Protein AF-A0A7C5WG21-F1 (afdb_monomer)

Solvent-accessible surface area (backbone atoms only — not comparable to full-atom values): 7400 Å² total; per-residue (Å²): 134,88,59,64,90,85,39,84,86,77,66,58,55,89,82,42,84,41,71,69,55,52,50,51,53,18,51,56,43,21,51,43,42,72,73,67,46,80,75,93,64,94,70,91,61,85,48,49,60,60,43,21,44,51,36,52,56,69,64,74,59,88,80,73,61,73,70,59,37,51,51,55,53,51,50,54,52,52,51,54,52,50,52,54,51,50,53,54,50,52,54,50,54,52,53,54,53,55,51,52,52,50,55,50,53,52,52,51,50,56,50,50,52,52,51,53,54,53,55,57,59,68,71,75,114

Mean predicted aligned error: 12.38 Å

Nearest PDB structures (foldseek):
  8i24-assembly1_E  TM=8.827E-01  e=2.442E-02  Acetivibrio thermocellus DSM 1313
  7l7b-assembly1_E  TM=7.460E-01  e=1.024E-02  Clostridia bacterium
  7enc-assembly1_PF  TM=8.505E-01  e=2.072E-01  Sus scrofa
  8rbo-assembly1_K  TM=8.317E-01  e=1.813E-01  Pyrococcus furiosus DSM 3638
  2nvz-assembly1_F  TM=7.574E-01  e=9.634E-01  Saccharomyces cerevisiae

Radius of gyration: 31.09 Å; Cα contacts (8 Å, |Δi|>4): 49; chains: 1; bounding box: 68×36×84 Å

Sequence (125 aa):
MIDIISLPVEFDREQIDGRFRLVNIAAQRAKELASGAEPKITSKANKVSTLAIQEAILGRLEFLTGEEAVKAREEAKKIDFRRVLEDRRKELEVEDLSELEKDLQVYMHEKEEASSSDESIESEE

pLDDT: mean 83.26, std 11.72, range [42.94, 96.06]

Second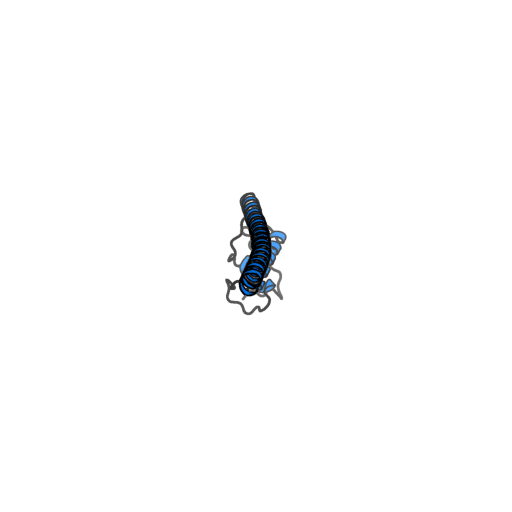ary structure (DSSP, 8-state):
---TTTS-----TTTS--HHHHHHHHHHHHHHHHTTPPPSS--S---HHHHHHHHHHTT------HHHHHHHHHHHHHHHHHHHHHHHHHHHHHHHHHHHHHHHHHHHHHHHHHHHHHHHHHT--

Structure (mmCIF, N/CA/C/O backbone):
data_AF-A0A7C5WG21-F1
#
_entry.id   AF-A0A7C5WG21-F1
#
loop_
_atom_site.group_PDB
_atom_site.id
_atom_site.type_symbol
_atom_site.label_atom_id
_atom_site.label_alt_id
_atom_site.label_comp_id
_atom_site.label_asym_id
_atom_site.label_entity_id
_atom_site.label_seq_id
_atom_site.pdbx_PDB_ins_code
_atom_site.Cartn_x
_atom_site.Cartn_y
_atom_site.Cartn_z
_atom_site.occupancy
_atom_site.B_iso_or_equiv
_atom_site.auth_seq_id
_atom_site.auth_comp_id
_atom_site.auth_asym_id
_atom_site.auth_atom_id
_atom_site.pdbx_PDB_model_num
ATOM 1 N N . MET A 1 1 ? 6.622 -16.472 -18.735 1.00 59.41 1 MET A N 1
ATOM 2 C CA . MET A 1 1 ? 6.569 -16.466 -17.255 1.00 59.41 1 MET A CA 1
ATOM 3 C C . MET A 1 1 ? 7.785 -15.692 -16.789 1.00 59.41 1 MET A C 1
ATOM 5 O O . MET A 1 1 ? 8.868 -16.021 -17.248 1.00 59.41 1 MET A O 1
ATOM 9 N N . ILE A 1 2 ? 7.607 -14.629 -16.005 1.00 66.12 2 ILE A N 1
ATOM 10 C CA . ILE A 1 2 ? 8.716 -13.758 -15.590 1.00 66.12 2 ILE A CA 1
ATOM 11 C C . ILE A 1 2 ? 9.409 -14.397 -14.381 1.00 66.12 2 ILE A C 1
ATOM 13 O O . ILE A 1 2 ? 8.793 -14.527 -13.320 1.00 66.12 2 ILE A O 1
ATOM 17 N N . ASP A 1 3 ? 10.668 -14.803 -14.548 1.00 70.88 3 ASP A N 1
ATOM 18 C CA . ASP A 1 3 ? 11.469 -15.422 -13.489 1.00 70.88 3 ASP A CA 1
ATOM 19 C C . ASP A 1 3 ? 12.288 -14.375 -12.721 1.00 70.88 3 ASP A C 1
ATOM 21 O O . ASP A 1 3 ? 13.477 -14.169 -12.946 1.00 70.88 3 ASP A O 1
ATOM 25 N N . ILE A 1 4 ? 11.609 -13.675 -11.813 1.00 76.75 4 ILE A N 1
ATOM 26 C CA . ILE A 1 4 ? 12.187 -12.602 -10.983 1.00 76.75 4 ILE A CA 1
ATOM 27 C C . ILE A 1 4 ? 13.108 -13.117 -9.875 1.00 76.75 4 ILE A C 1
ATOM 29 O O . ILE A 1 4 ? 13.839 -12.338 -9.270 1.00 76.75 4 ILE A O 1
ATOM 33 N N . ILE A 1 5 ? 13.057 -14.414 -9.566 1.00 76.56 5 ILE A N 1
ATOM 34 C CA . ILE A 1 5 ? 13.882 -14.992 -8.500 1.00 76.56 5 ILE A CA 1
ATOM 35 C C . ILE A 1 5 ? 15.293 -15.258 -9.028 1.00 76.56 5 ILE A C 1
ATOM 37 O O . ILE A 1 5 ? 16.266 -15.073 -8.299 1.00 76.56 5 ILE A O 1
ATOM 41 N N . SER A 1 6 ? 15.398 -15.670 -10.291 1.00 81.06 6 SER A N 1
ATOM 42 C CA . SER A 1 6 ? 16.667 -16.053 -10.908 1.00 81.06 6 SER A CA 1
ATOM 43 C C . SER A 1 6 ? 17.266 -14.988 -11.826 1.00 81.06 6 SER A C 1
ATOM 45 O O . SER A 1 6 ? 18.459 -15.061 -12.114 1.00 81.06 6 SER A O 1
ATOM 47 N N . LEU A 1 7 ? 16.483 -13.997 -12.269 1.00 84.38 7 LEU A N 1
ATOM 48 C CA . LEU A 1 7 ? 16.944 -12.938 -13.170 1.00 84.38 7 LEU A CA 1
ATOM 49 C C . LEU A 1 7 ? 16.804 -11.541 -12.551 1.00 84.38 7 LEU A C 1
ATOM 51 O O . LEU A 1 7 ? 15.937 -11.320 -11.700 1.00 84.38 7 LEU A O 1
ATOM 55 N N . PRO A 1 8 ? 17.638 -10.572 -12.984 1.00 85.00 8 PRO A N 1
ATOM 56 C CA . PRO A 1 8 ? 17.469 -9.179 -12.606 1.00 85.00 8 PRO A CA 1
ATOM 57 C C . PRO A 1 8 ? 16.068 -8.665 -12.933 1.00 85.00 8 PRO A C 1
ATOM 59 O O . PRO A 1 8 ? 15.478 -8.996 -13.958 1.00 85.00 8 PRO A O 1
ATOM 62 N N . VAL A 1 9 ? 15.558 -7.808 -12.054 1.00 86.50 9 VAL A N 1
ATOM 63 C CA . VAL A 1 9 ? 14.244 -7.200 -12.231 1.00 86.50 9 VAL A CA 1
ATOM 64 C C . VAL A 1 9 ? 14.312 -6.123 -13.312 1.00 86.50 9 VAL A C 1
ATOM 66 O O . VAL A 1 9 ? 14.930 -5.071 -13.116 1.00 86.50 9 VAL A O 1
ATOM 69 N N . GLU A 1 10 ? 13.650 -6.386 -14.433 1.00 86.94 10 GLU A N 1
ATOM 70 C CA . GLU A 1 10 ? 13.448 -5.438 -15.525 1.00 86.94 10 GLU A CA 1
ATOM 71 C C . GLU A 1 10 ? 12.069 -4.787 -15.400 1.00 86.94 10 GLU A C 1
ATOM 73 O O . GLU A 1 10 ? 11.083 -5.450 -15.078 1.00 86.94 10 GLU A O 1
ATOM 78 N N . PHE A 1 11 ? 12.007 -3.474 -15.609 1.00 87.88 11 PHE A N 1
ATOM 79 C CA . PHE A 1 11 ? 10.774 -2.696 -15.552 1.00 87.88 11 PHE A CA 1
ATOM 80 C C . PHE A 1 11 ? 10.842 -1.533 -16.535 1.00 87.88 11 PHE A C 1
ATOM 82 O O . PHE A 1 11 ? 11.928 -1.036 -16.852 1.00 87.88 11 PHE A O 1
ATOM 89 N N . ASP A 1 12 ? 9.671 -1.103 -16.990 1.00 88.12 12 ASP A N 1
ATOM 90 C CA . ASP A 1 12 ? 9.535 0.057 -17.855 1.00 88.12 12 ASP A CA 1
ATOM 91 C C . ASP A 1 12 ? 9.786 1.349 -17.061 1.00 88.12 12 ASP A C 1
ATOM 93 O O . ASP A 1 12 ? 9.115 1.630 -16.063 1.00 88.12 12 ASP A O 1
ATOM 97 N N . ARG A 1 13 ? 10.780 2.125 -17.507 1.00 86.50 13 ARG A N 1
ATOM 98 C CA . ARG A 1 13 ? 11.177 3.385 -16.869 1.00 86.50 13 ARG A CA 1
ATOM 99 C C . ARG A 1 13 ? 10.233 4.541 -17.175 1.00 86.50 13 ARG A C 1
ATOM 101 O O . ARG A 1 13 ? 10.262 5.528 -16.445 1.00 86.50 13 ARG A O 1
ATOM 108 N N . GLU A 1 14 ? 9.427 4.433 -18.228 1.00 85.25 14 GLU A N 1
ATOM 109 C CA . GLU A 1 14 ? 8.408 5.437 -18.538 1.00 85.25 14 GLU A CA 1
ATOM 110 C C . GLU A 1 14 ? 7.253 5.352 -17.539 1.00 85.25 14 GLU A C 1
ATOM 112 O O . GLU A 1 14 ? 6.739 6.374 -17.090 1.00 85.25 14 GLU A O 1
ATOM 117 N N . GLN A 1 15 ? 6.896 4.132 -17.126 1.00 84.50 15 GLN A N 1
ATOM 118 C CA . GLN A 1 15 ? 5.868 3.909 -16.112 1.00 84.50 15 GLN A CA 1
ATOM 119 C C . GLN A 1 15 ? 6.408 4.130 -14.699 1.00 84.50 15 GLN A C 1
ATOM 121 O O . GLN A 1 15 ? 5.797 4.837 -13.899 1.00 84.50 15 GLN A O 1
ATOM 126 N N . ILE A 1 16 ? 7.560 3.540 -14.371 1.00 88.12 16 ILE A N 1
ATOM 127 C CA . ILE A 1 16 ? 8.169 3.652 -13.045 1.00 88.12 16 ILE A CA 1
ATOM 128 C C . ILE A 1 16 ? 9.531 4.322 -13.183 1.00 88.12 16 ILE A C 1
ATOM 130 O O . ILE A 1 16 ? 10.509 3.718 -13.608 1.00 88.12 16 ILE A O 1
ATOM 134 N N . ASP A 1 17 ? 9.605 5.570 -12.740 1.00 85.19 17 ASP A N 1
ATOM 135 C CA . ASP A 1 17 ? 10.790 6.427 -12.834 1.00 85.19 17 ASP A CA 1
ATOM 136 C C . ASP A 1 17 ? 12.074 5.846 -12.207 1.00 85.19 17 ASP A C 1
ATOM 138 O O . ASP A 1 17 ? 13.184 6.214 -12.598 1.00 85.19 17 ASP A O 1
ATOM 142 N N . GLY A 1 18 ? 11.964 4.929 -11.241 1.00 90.12 18 GLY A N 1
ATOM 143 C CA . GLY A 1 18 ? 13.132 4.327 -10.615 1.00 90.12 18 GLY A CA 1
ATOM 144 C C . GLY A 1 18 ? 12.870 3.132 -9.704 1.00 90.12 18 GLY A C 1
ATOM 145 O O . GLY A 1 18 ? 11.757 2.846 -9.264 1.00 90.12 18 GLY A O 1
ATOM 146 N N . ARG A 1 19 ? 13.965 2.446 -9.348 1.00 91.19 19 ARG A N 1
ATOM 147 C CA . ARG A 1 19 ? 13.941 1.241 -8.497 1.00 91.19 19 ARG A CA 1
ATOM 148 C C . ARG A 1 19 ? 13.335 1.498 -7.119 1.00 91.19 19 ARG A C 1
ATOM 150 O O . ARG A 1 19 ? 12.617 0.650 -6.608 1.00 91.19 19 ARG A O 1
ATOM 157 N N . PHE A 1 20 ? 13.593 2.663 -6.526 1.00 92.75 20 PHE A N 1
ATOM 158 C CA . PHE A 1 20 ? 13.022 3.015 -5.224 1.00 92.75 20 PHE A CA 1
ATOM 159 C C . PHE A 1 20 ? 11.496 3.112 -5.276 1.00 92.75 20 PHE A C 1
ATOM 161 O O . PHE A 1 20 ? 10.821 2.635 -4.366 1.00 92.75 20 PHE A O 1
ATOM 168 N N . ARG A 1 21 ? 10.942 3.670 -6.360 1.00 91.31 21 ARG A N 1
ATOM 169 C CA . ARG A 1 21 ? 9.493 3.725 -6.553 1.00 91.31 21 ARG A CA 1
ATOM 170 C C . ARG A 1 21 ? 8.916 2.332 -6.769 1.00 91.31 21 ARG A C 1
ATOM 172 O O . ARG A 1 21 ? 7.938 2.004 -6.108 1.00 91.31 21 ARG A O 1
ATOM 179 N N . LEU A 1 22 ? 9.558 1.497 -7.591 1.00 92.88 22 LEU A N 1
ATOM 180 C CA . LEU A 1 22 ? 9.159 0.094 -7.759 1.00 92.88 22 LEU A CA 1
ATOM 181 C C . LEU A 1 22 ? 9.075 -0.629 -6.405 1.00 92.88 22 LEU A C 1
ATOM 183 O O . LEU A 1 22 ? 8.074 -1.280 -6.117 1.00 92.88 22 LEU A O 1
ATOM 187 N N . VAL A 1 23 ? 10.098 -0.480 -5.558 1.00 94.19 23 VAL A N 1
ATOM 188 C CA . VAL A 1 23 ? 10.125 -1.091 -4.220 1.00 94.19 23 VAL A CA 1
ATOM 189 C C . VAL A 1 23 ? 8.989 -0.562 -3.347 1.00 94.19 23 VAL A C 1
ATOM 191 O O . VAL A 1 23 ? 8.318 -1.356 -2.696 1.00 94.19 23 VAL A O 1
ATOM 194 N N . ASN A 1 24 ? 8.731 0.747 -3.350 1.00 94.06 24 ASN A N 1
ATOM 195 C C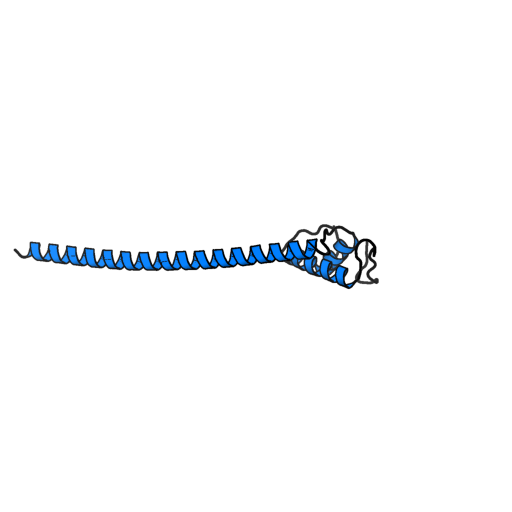A . ASN A 1 24 ? 7.652 1.336 -2.556 1.00 94.06 24 ASN A CA 1
ATOM 196 C C . ASN A 1 24 ? 6.267 0.851 -3.003 1.00 94.06 24 ASN A C 1
ATOM 198 O O . ASN A 1 24 ? 5.460 0.475 -2.154 1.00 94.06 24 ASN A O 1
ATOM 202 N N . ILE A 1 25 ? 6.011 0.811 -4.315 1.00 93.94 25 ILE A N 1
ATOM 203 C CA . ILE A 1 25 ? 4.759 0.292 -4.885 1.00 93.94 25 ILE A CA 1
ATOM 204 C C . ILE A 1 25 ? 4.588 -1.179 -4.494 1.00 93.94 25 ILE A C 1
ATOM 206 O O . ILE A 1 25 ? 3.557 -1.564 -3.944 1.00 93.94 25 ILE A O 1
ATOM 210 N N . ALA A 1 26 ? 5.621 -1.999 -4.708 1.00 94.75 26 ALA A N 1
ATOM 211 C CA . ALA A 1 26 ? 5.576 -3.418 -4.376 1.00 94.75 26 ALA A CA 1
ATOM 212 C C . ALA A 1 26 ? 5.411 -3.661 -2.866 1.00 94.75 26 ALA A C 1
ATOM 214 O O . ALA A 1 26 ? 4.704 -4.582 -2.471 1.00 94.75 26 ALA A O 1
ATOM 215 N N . ALA A 1 27 ? 6.018 -2.840 -2.006 1.00 96.00 27 ALA A N 1
ATOM 216 C CA . ALA A 1 27 ? 5.884 -2.958 -0.556 1.00 96.00 27 ALA A CA 1
ATOM 217 C C . ALA A 1 27 ? 4.467 -2.612 -0.075 1.00 96.00 27 ALA A C 1
ATOM 219 O O . ALA A 1 27 ? 3.896 -3.349 0.731 1.00 96.00 27 ALA A O 1
ATOM 220 N N . GLN A 1 28 ? 3.884 -1.523 -0.588 1.00 94.62 28 GLN A N 1
ATOM 221 C CA . GLN A 1 28 ? 2.492 -1.162 -0.301 1.00 94.62 28 GLN A CA 1
ATOM 222 C C . GLN A 1 28 ? 1.546 -2.267 -0.763 1.00 94.62 28 GLN A C 1
ATOM 224 O O . GLN A 1 28 ? 0.727 -2.749 0.018 1.00 94.62 28 GLN A O 1
ATOM 229 N N . ARG A 1 29 ? 1.742 -2.758 -1.988 1.00 96.06 29 ARG A N 1
ATOM 230 C CA . ARG A 1 29 ? 0.917 -3.828 -2.532 1.00 96.06 29 ARG A CA 1
ATOM 231 C C . ARG A 1 29 ? 1.072 -5.147 -1.776 1.00 96.06 29 ARG A C 1
ATOM 233 O O . ARG A 1 29 ? 0.086 -5.826 -1.515 1.00 96.06 29 ARG A O 1
ATOM 240 N N . ALA A 1 30 ? 2.284 -5.506 -1.362 1.00 95.94 30 ALA A N 1
ATOM 241 C CA . ALA A 1 30 ? 2.509 -6.697 -0.548 1.00 95.94 30 ALA A CA 1
ATOM 242 C C . ALA A 1 30 ? 1.774 -6.616 0.800 1.00 95.94 30 ALA A C 1
ATOM 244 O O . ALA A 1 30 ? 1.288 -7.638 1.280 1.00 95.94 30 ALA A O 1
ATOM 245 N N . LYS A 1 31 ? 1.652 -5.416 1.390 1.00 95.94 31 LYS A N 1
ATOM 246 C CA . LYS A 1 31 ? 0.855 -5.194 2.604 1.00 95.94 31 LYS A CA 1
ATOM 247 C C . LYS A 1 31 ? -0.634 -5.439 2.349 1.00 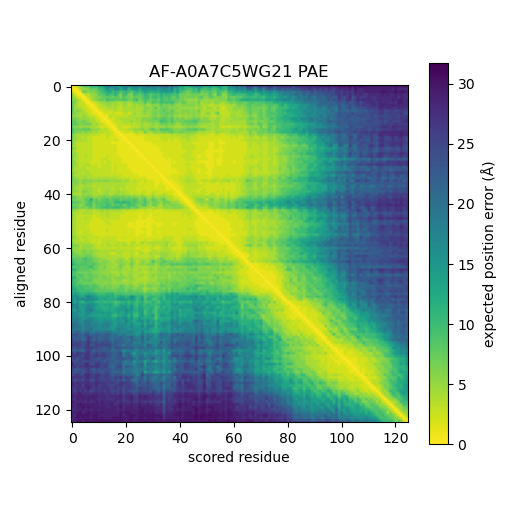95.94 31 LYS A C 1
ATOM 249 O O . LYS A 1 31 ? -1.272 -6.095 3.160 1.00 95.94 31 LYS A O 1
ATOM 254 N N . GLU A 1 32 ? -1.176 -4.962 1.231 1.00 94.62 32 GLU A N 1
ATOM 255 C CA . GLU A 1 32 ? -2.573 -5.225 0.849 1.00 94.62 32 GLU A CA 1
ATOM 256 C C . GLU A 1 32 ? -2.838 -6.721 0.654 1.00 94.62 32 GLU A C 1
ATOM 258 O O . GLU A 1 32 ? -3.801 -7.252 1.203 1.00 94.62 32 GLU A O 1
ATOM 263 N N . LEU A 1 33 ? -1.960 -7.411 -0.082 1.00 95.00 33 LEU A N 1
ATOM 264 C CA . LEU A 1 33 ? -2.052 -8.859 -0.291 1.00 95.00 33 LEU A CA 1
ATOM 265 C C . LEU A 1 33 ? -1.973 -9.623 1.038 1.00 95.00 33 LEU A C 1
ATOM 267 O O . LEU A 1 33 ? -2.723 -10.570 1.252 1.00 95.00 33 LEU A O 1
ATOM 271 N N . ALA A 1 34 ? -1.103 -9.193 1.957 1.00 94.38 34 ALA A N 1
ATOM 272 C CA . ALA A 1 34 ? -1.009 -9.777 3.294 1.00 94.38 34 ALA A CA 1
ATOM 273 C C . ALA A 1 34 ? -2.278 -9.545 4.135 1.00 94.38 34 ALA A C 1
ATOM 275 O O . ALA A 1 34 ? -2.631 -10.400 4.942 1.00 94.38 34 ALA A O 1
ATOM 276 N N . SER A 1 35 ? -2.985 -8.432 3.917 1.00 94.88 35 SER A N 1
ATOM 277 C CA . SER A 1 35 ? -4.294 -8.149 4.521 1.00 94.88 35 SER A CA 1
ATOM 278 C C . SER A 1 35 ? -5.462 -8.883 3.843 1.00 94.88 35 SER A C 1
ATOM 280 O O . SER A 1 35 ? -6.609 -8.664 4.224 1.00 94.88 35 SER A O 1
ATOM 282 N N . GLY A 1 36 ? -5.199 -9.742 2.850 1.00 93.69 36 GLY A N 1
ATOM 283 C CA . GLY A 1 36 ? -6.214 -10.551 2.172 1.00 93.69 36 GLY A CA 1
ATOM 284 C C . GLY A 1 36 ? -6.748 -9.964 0.865 1.00 93.69 36 GLY A C 1
ATOM 285 O O . GLY A 1 36 ? -7.755 -10.453 0.361 1.00 93.69 36 GLY A O 1
ATOM 286 N N . ALA A 1 37 ? -6.107 -8.936 0.297 1.00 94.12 37 ALA A N 1
ATOM 287 C CA . ALA A 1 37 ? -6.484 -8.449 -1.027 1.00 94.12 37 ALA A CA 1
ATOM 288 C C . ALA A 1 37 ? -6.244 -9.519 -2.105 1.00 94.12 37 ALA A C 1
ATOM 290 O O . ALA A 1 37 ? -5.248 -10.245 -2.074 1.00 94.12 37 ALA A O 1
ATOM 291 N N . GLU A 1 38 ? -7.129 -9.576 -3.099 1.00 93.62 38 GLU A N 1
ATOM 292 C CA . GLU A 1 38 ? -6.993 -10.519 -4.207 1.00 93.62 38 GLU A CA 1
ATOM 293 C C . GLU A 1 38 ? -5.828 -10.131 -5.135 1.00 93.62 38 GLU A C 1
ATOM 295 O O . GLU A 1 38 ? -5.666 -8.946 -5.467 1.00 93.62 38 GLU A O 1
ATOM 300 N N . PRO A 1 39 ? -5.013 -11.102 -5.588 1.00 93.62 39 PRO A N 1
ATOM 301 C CA . PRO A 1 39 ? -4.015 -10.872 -6.624 1.00 93.62 39 PRO A CA 1
ATOM 302 C C . PRO A 1 39 ? -4.664 -10.446 -7.947 1.00 93.62 39 PRO A C 1
ATOM 304 O O . PRO A 1 39 ? -5.637 -11.039 -8.403 1.00 93.62 39 PRO A O 1
ATOM 307 N N . LYS A 1 40 ? -4.077 -9.453 -8.616 1.00 92.44 40 LYS A N 1
ATOM 308 C CA . LYS A 1 40 ? -4.507 -8.971 -9.940 1.00 92.44 40 LYS A CA 1
ATOM 309 C C . LYS A 1 40 ? -3.922 -9.788 -11.093 1.00 92.44 40 LYS A C 1
ATOM 311 O O . LYS A 1 40 ? -4.264 -9.559 -12.254 1.00 92.44 40 LYS A O 1
ATOM 316 N N . ILE A 1 41 ? -3.003 -10.705 -10.792 1.00 90.38 41 ILE A N 1
ATOM 317 C CA . ILE A 1 41 ? -2.374 -11.598 -11.764 1.00 90.38 41 ILE A CA 1
ATOM 318 C C . ILE A 1 41 ? -2.479 -13.049 -11.310 1.00 90.38 41 ILE A C 1
ATOM 320 O O . ILE A 1 41 ? -2.399 -13.369 -10.126 1.00 90.38 41 ILE A O 1
ATOM 324 N N . THR A 1 42 ? -2.562 -13.952 -12.279 1.00 85.31 42 THR A N 1
ATOM 325 C CA . THR A 1 42 ? -2.392 -15.384 -12.044 1.00 85.31 42 THR A CA 1
ATOM 326 C C . THR A 1 42 ? -0.905 -15.726 -12.092 1.00 85.31 42 THR A C 1
ATOM 328 O O . THR A 1 42 ? -0.272 -15.593 -13.143 1.00 85.31 42 THR A O 1
ATOM 331 N N . SER A 1 43 ? -0.335 -16.180 -10.978 1.00 83.75 43 SER A N 1
ATOM 332 C CA . SER A 1 43 ? 1.080 -16.550 -10.890 1.00 83.75 43 SER A CA 1
ATOM 333 C C . SER A 1 43 ? 1.272 -17.804 -10.043 1.00 83.75 43 SER A C 1
ATOM 335 O O . SER A 1 43 ? 0.470 -18.108 -9.167 1.00 83.75 43 SER A O 1
ATOM 337 N N . LYS A 1 44 ? 2.358 -18.537 -10.310 1.00 82.62 44 LYS A N 1
ATOM 338 C CA . LYS A 1 44 ? 2.794 -19.685 -9.495 1.00 82.62 44 LYS A CA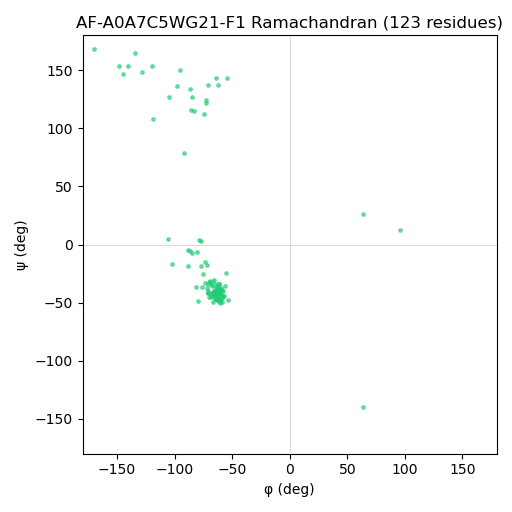 1
ATOM 339 C C . LYS A 1 44 ? 3.564 -19.255 -8.242 1.00 82.62 44 LYS A C 1
ATOM 341 O O . LYS A 1 44 ? 3.961 -20.099 -7.444 1.00 82.62 44 LYS A O 1
ATOM 346 N N . ALA A 1 45 ? 3.864 -17.963 -8.113 1.00 79.88 45 ALA A N 1
ATOM 347 C CA . ALA A 1 45 ? 4.589 -17.440 -6.971 1.00 79.88 45 ALA A CA 1
ATOM 348 C C . ALA A 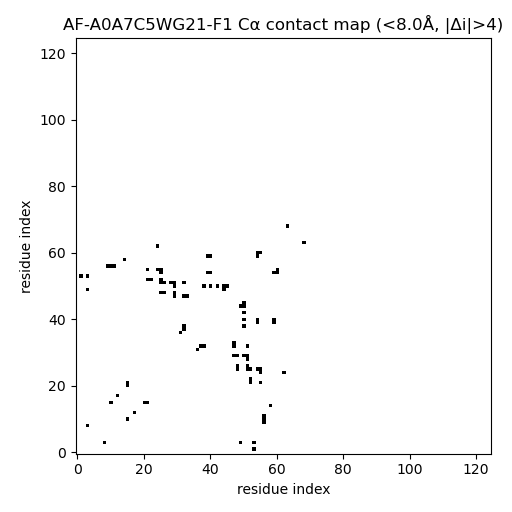1 45 ? 3.691 -17.438 -5.726 1.00 79.88 45 ALA A C 1
ATOM 350 O O . ALA A 1 45 ? 2.634 -16.818 -5.723 1.00 79.88 45 ALA A O 1
ATOM 351 N N . ASN A 1 46 ? 4.152 -18.080 -4.651 1.00 82.06 46 ASN A N 1
ATOM 352 C CA . ASN A 1 46 ? 3.414 -18.134 -3.382 1.00 82.06 46 ASN A CA 1
ATOM 353 C C . ASN A 1 46 ? 3.729 -16.952 -2.450 1.00 82.06 46 ASN A C 1
ATOM 355 O O . ASN A 1 46 ? 2.996 -16.691 -1.502 1.00 82.06 46 ASN A O 1
ATOM 359 N N . LYS A 1 47 ? 4.847 -16.249 -2.671 1.00 89.94 47 LYS A N 1
ATOM 360 C CA . LYS A 1 47 ? 5.266 -15.137 -1.809 1.00 89.94 47 LYS A CA 1
ATOM 361 C C . LYS A 1 47 ? 4.575 -13.847 -2.240 1.00 89.94 47 LYS A C 1
ATOM 363 O O . LYS A 1 47 ? 4.727 -13.424 -3.386 1.00 89.94 47 LYS A O 1
ATOM 368 N N . VAL A 1 48 ? 3.915 -13.178 -1.292 1.00 93.31 48 VAL A N 1
ATOM 369 C CA . VAL A 1 48 ? 3.217 -11.897 -1.517 1.00 93.31 48 VAL A CA 1
ATOM 370 C C . VAL A 1 48 ? 4.133 -10.812 -2.084 1.00 93.31 48 VAL A C 1
ATOM 372 O O . VAL A 1 48 ? 3.720 -10.050 -2.949 1.00 93.31 48 VAL A O 1
ATOM 375 N N . SER A 1 49 ? 5.404 -10.783 -1.675 1.00 92.31 49 SER A N 1
ATOM 376 C CA . SER A 1 49 ? 6.394 -9.846 -2.210 1.00 92.31 49 SER A CA 1
ATOM 377 C C . SER A 1 49 ? 6.709 -10.113 -3.682 1.00 92.31 49 SER A C 1
ATOM 379 O O . SER A 1 49 ? 6.789 -9.179 -4.472 1.00 92.31 49 SER A O 1
ATOM 381 N N . THR A 1 50 ? 6.843 -11.380 -4.078 1.00 92.06 50 THR A N 1
ATOM 382 C CA . THR A 1 50 ? 7.082 -11.755 -5.478 1.00 92.06 50 THR A CA 1
ATOM 383 C C . THR A 1 50 ? 5.871 -11.433 -6.351 1.00 92.06 50 THR A C 1
ATOM 385 O O . THR A 1 50 ? 6.047 -10.899 -7.444 1.00 92.06 50 THR A O 1
ATOM 388 N N . LEU A 1 51 ? 4.656 -11.699 -5.859 1.00 93.31 51 LEU A N 1
ATOM 389 C CA . LEU A 1 51 ? 3.417 -11.324 -6.545 1.00 93.31 51 LEU A CA 1
ATOM 390 C C . LEU A 1 51 ? 3.317 -9.809 -6.731 1.00 93.31 51 LEU A C 1
ATOM 392 O O . LEU A 1 51 ? 3.107 -9.349 -7.848 1.00 93.31 51 LEU A O 1
ATOM 396 N N . ALA A 1 52 ? 3.554 -9.034 -5.674 1.00 94.31 52 ALA A N 1
ATOM 397 C CA . ALA A 1 52 ? 3.479 -7.579 -5.727 1.00 94.31 52 ALA A CA 1
ATOM 398 C C . ALA A 1 52 ? 4.467 -6.964 -6.733 1.00 94.31 52 ALA A C 1
ATOM 400 O O . ALA A 1 52 ? 4.103 -6.061 -7.483 1.00 94.31 52 ALA A O 1
ATOM 401 N N . ILE A 1 53 ? 5.706 -7.470 -6.793 1.00 93.06 53 ILE A N 1
ATOM 402 C CA . ILE A 1 53 ? 6.697 -7.007 -7.777 1.00 93.06 53 ILE A CA 1
ATOM 403 C C . ILE A 1 53 ? 6.243 -7.358 -9.203 1.00 93.06 53 ILE A C 1
ATOM 405 O O . ILE A 1 53 ? 6.339 -6.520 -10.097 1.00 93.06 53 ILE A O 1
ATOM 409 N N . GLN A 1 54 ? 5.720 -8.569 -9.429 1.00 92.06 54 GLN A N 1
ATOM 410 C CA . GLN A 1 54 ? 5.202 -8.967 -10.742 1.00 92.06 54 GLN A CA 1
ATOM 411 C C . GLN A 1 54 ? 4.016 -8.096 -11.177 1.00 92.06 54 GLN A C 1
ATOM 413 O O . GLN A 1 54 ? 3.969 -7.665 -12.326 1.00 92.06 54 GLN A O 1
ATOM 418 N N . GLU A 1 55 ? 3.084 -7.801 -10.270 1.00 92.44 55 GLU A N 1
ATOM 419 C CA . GLU A 1 55 ? 1.948 -6.915 -10.545 1.00 92.44 55 GLU A CA 1
ATOM 420 C C . GLU A 1 55 ? 2.399 -5.496 -10.905 1.00 92.44 55 GLU A C 1
ATOM 422 O O . GLU A 1 55 ? 1.844 -4.899 -11.831 1.00 92.44 55 GLU A O 1
ATOM 427 N N . ALA A 1 56 ? 3.422 -4.981 -10.215 1.00 92.94 56 ALA A N 1
ATOM 428 C CA . ALA A 1 56 ? 3.987 -3.661 -10.478 1.00 92.94 56 ALA A CA 1
ATOM 429 C C . ALA A 1 56 ? 4.642 -3.578 -11.866 1.00 92.94 56 ALA A C 1
ATOM 431 O O . ALA A 1 56 ? 4.373 -2.647 -12.616 1.00 92.94 56 ALA A O 1
ATOM 432 N N . ILE A 1 57 ? 5.461 -4.567 -12.235 1.00 91.62 57 ILE A N 1
ATOM 433 C CA . ILE A 1 57 ? 6.178 -4.587 -13.525 1.00 91.62 57 ILE A CA 1
ATOM 434 C C . ILE A 1 57 ? 5.224 -4.777 -14.701 1.00 91.62 57 ILE A C 1
ATOM 436 O O . ILE A 1 57 ? 5.446 -4.230 -15.775 1.00 91.62 57 ILE A O 1
ATOM 440 N N . LEU A 1 58 ? 4.153 -5.546 -14.503 1.00 90.31 58 LEU A N 1
ATOM 441 C CA . LEU A 1 58 ? 3.121 -5.759 -15.516 1.00 90.31 58 LEU A CA 1
ATOM 442 C C . LEU A 1 58 ? 2.153 -4.571 -15.654 1.00 90.31 58 LEU A C 1
ATOM 444 O O . LEU A 1 58 ? 1.175 -4.688 -16.394 1.00 90.31 58 LEU A O 1
ATOM 448 N N . GLY A 1 59 ? 2.372 -3.475 -14.916 1.00 89.25 59 GLY A N 1
ATOM 449 C CA . GLY A 1 59 ? 1.525 -2.284 -14.965 1.00 89.25 59 GLY A CA 1
ATOM 450 C C . GLY A 1 59 ? 0.087 -2.539 -14.502 1.00 89.25 59 GLY A C 1
ATOM 451 O O . GLY A 1 59 ? -0.835 -1.867 -14.946 1.00 89.25 59 GLY A O 1
ATOM 452 N N . ARG A 1 60 ? -0.143 -3.545 -13.642 1.00 90.50 60 ARG A N 1
ATOM 453 C CA . ARG A 1 60 ? -1.488 -3.878 -13.117 1.00 90.50 60 ARG A CA 1
ATOM 454 C C . ARG A 1 60 ? -1.860 -3.074 -11.870 1.00 90.50 60 ARG A C 1
ATOM 456 O O . ARG A 1 60 ? -2.975 -3.193 -11.353 1.00 90.50 60 ARG A O 1
ATOM 463 N N . LEU A 1 61 ? -0.917 -2.295 -11.354 1.00 90.94 61 LEU A N 1
ATOM 464 C CA . LEU A 1 61 ? -1.086 -1.464 -10.173 1.00 90.94 61 LEU A CA 1
ATOM 465 C C . LEU A 1 61 ? -1.232 -0.010 -10.593 1.00 90.94 61 LEU A C 1
ATOM 467 O O . LEU A 1 61 ? -0.381 0.530 -11.292 1.00 90.94 61 LEU A O 1
ATOM 471 N N 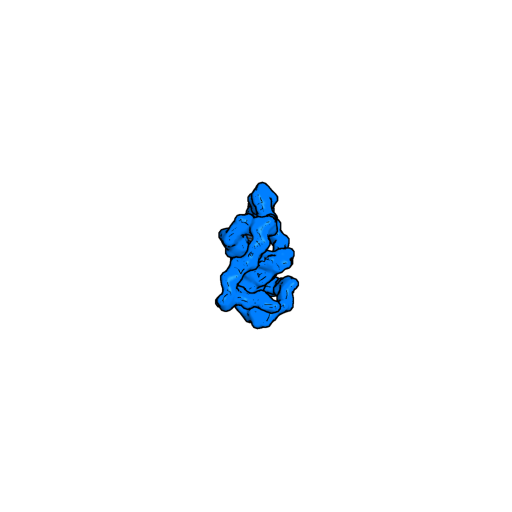. GLU A 1 62 ? -2.304 0.608 -10.121 1.00 90.19 62 GLU A N 1
ATOM 472 C CA . GLU A 1 62 ? -2.505 2.045 -10.221 1.00 90.19 62 GLU A CA 1
ATOM 473 C C . GLU A 1 62 ? -1.820 2.695 -9.022 1.00 90.19 62 GLU A C 1
ATOM 475 O O . GLU A 1 62 ? -1.947 2.220 -7.890 1.00 90.19 62 GLU A O 1
ATOM 480 N N . PHE A 1 63 ? -1.066 3.761 -9.264 1.00 89.06 63 PHE A N 1
ATOM 481 C CA . PHE A 1 63 ? -0.396 4.511 -8.212 1.00 89.06 63 PHE A CA 1
ATOM 482 C C . PHE A 1 63 ? -0.371 5.993 -8.567 1.00 89.06 63 PHE A C 1
ATOM 484 O O . PHE A 1 63 ? -0.265 6.375 -9.731 1.00 89.06 63 PHE A O 1
ATOM 491 N N . LEU A 1 64 ? -0.456 6.829 -7.538 1.00 89.38 64 LEU A N 1
ATOM 492 C CA . LEU A 1 64 ? -0.403 8.281 -7.670 1.00 89.38 64 LEU A CA 1
ATOM 493 C C . LEU A 1 64 ? 1.026 8.775 -7.440 1.00 89.38 64 LEU A C 1
ATOM 495 O O . LEU A 1 64 ? 1.790 8.185 -6.668 1.00 89.38 64 LEU A O 1
ATOM 499 N N . THR A 1 65 ? 1.387 9.887 -8.077 1.00 87.44 65 THR A N 1
ATOM 500 C CA . THR A 1 65 ? 2.697 10.532 -7.900 1.00 87.44 65 THR A CA 1
ATOM 501 C C . THR A 1 65 ? 2.552 12.043 -7.716 1.00 87.44 65 THR A C 1
ATOM 503 O O . THR A 1 65 ? 1.489 12.611 -7.950 1.00 87.44 65 THR A O 1
ATOM 506 N N . GLY A 1 66 ? 3.610 12.702 -7.237 1.00 87.94 66 GLY A N 1
ATOM 507 C CA . GLY A 1 66 ? 3.632 14.159 -7.084 1.00 87.94 66 GLY A CA 1
ATOM 508 C C . GLY A 1 66 ? 2.611 14.692 -6.072 1.00 87.94 66 GLY A C 1
ATOM 509 O O . GLY A 1 66 ? 2.422 14.116 -5.000 1.00 87.94 66 GLY A O 1
ATOM 510 N N . GLU A 1 67 ? 1.972 15.814 -6.408 1.00 88.69 67 GLU A N 1
ATOM 511 C CA . GLU A 1 67 ? 1.015 16.503 -5.531 1.00 88.69 67 GLU A CA 1
ATOM 512 C C . GLU A 1 67 ? -0.224 15.661 -5.210 1.00 88.69 67 GLU A C 1
ATOM 514 O O . GLU A 1 67 ? -0.743 15.727 -4.096 1.00 88.69 67 GLU A O 1
ATOM 519 N N . GLU A 1 68 ? -0.680 14.837 -6.154 1.00 88.94 68 GLU A N 1
ATOM 520 C CA . GLU A 1 68 ? -1.840 13.960 -5.964 1.00 88.94 68 GLU A CA 1
ATOM 521 C C . GLU A 1 68 ? -1.577 12.932 -4.862 1.00 88.94 68 GLU A C 1
ATOM 523 O O . GLU A 1 68 ? -2.419 12.713 -3.991 1.00 88.94 68 GLU A O 1
ATOM 528 N N . ALA A 1 69 ? -0.366 12.371 -4.832 1.00 88.06 69 ALA A N 1
ATOM 529 C CA . ALA A 1 69 ? 0.045 11.444 -3.784 1.00 88.06 69 ALA A CA 1
ATOM 530 C C . ALA A 1 69 ? 0.109 12.119 -2.404 1.00 88.06 69 ALA A C 1
ATOM 532 O O . ALA A 1 69 ? -0.223 11.496 -1.393 1.00 88.06 69 ALA A O 1
ATOM 533 N N . VAL A 1 70 ? 0.522 13.391 -2.345 1.00 88.62 70 VAL A N 1
ATOM 534 C CA . VAL A 1 70 ? 0.552 14.160 -1.091 1.00 88.62 70 VAL A CA 1
ATOM 535 C C . VAL A 1 70 ? -0.869 14.398 -0.583 1.00 88.62 70 VAL A C 1
ATOM 537 O O . VAL A 1 70 ? -1.154 14.070 0.569 1.00 88.62 70 VAL A O 1
ATOM 540 N N . LYS A 1 71 ? -1.772 14.878 -1.448 1.00 91.62 71 LYS A N 1
ATOM 541 C CA . LYS A 1 71 ? -3.182 15.121 -1.102 1.00 91.62 71 LYS A CA 1
ATOM 542 C C . LYS A 1 71 ? -3.878 13.846 -0.626 1.00 91.62 71 LYS A C 1
ATOM 544 O O . LYS A 1 71 ? -4.435 13.836 0.469 1.00 91.62 71 LYS A O 1
ATOM 549 N N . ALA A 1 72 ? -3.750 12.747 -1.370 1.00 88.50 72 ALA A N 1
ATOM 550 C CA . ALA A 1 72 ? -4.339 11.460 -0.994 1.00 88.50 72 ALA A CA 1
ATOM 551 C C . ALA A 1 72 ? -3.827 10.962 0.371 1.00 88.50 72 ALA A C 1
ATOM 553 O O . ALA A 1 72 ? -4.582 10.440 1.192 1.00 88.50 72 ALA A O 1
ATOM 554 N N . ARG A 1 73 ? -2.536 11.163 0.658 1.00 86.62 73 ARG A N 1
ATOM 555 C CA . ARG A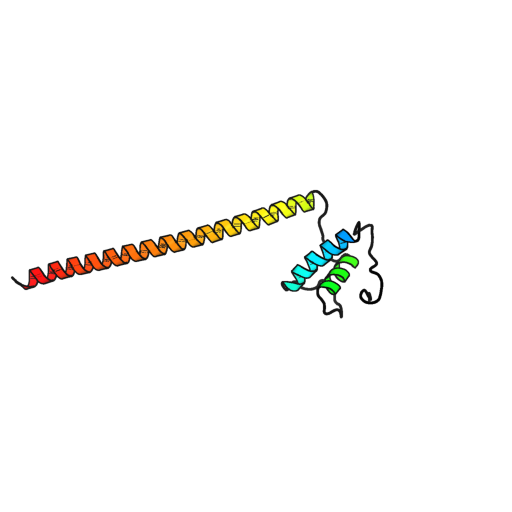 1 73 ? -1.929 10.775 1.936 1.00 86.62 73 ARG A CA 1
ATOM 556 C C . ARG A 1 73 ? -2.392 11.657 3.099 1.00 86.62 73 ARG A C 1
ATOM 558 O O . ARG A 1 73 ? -2.505 11.160 4.220 1.00 86.62 73 ARG A O 1
ATOM 565 N N . GLU A 1 74 ? -2.647 12.941 2.870 1.00 88.88 74 GLU A N 1
ATOM 566 C CA . GLU A 1 74 ? -3.249 13.826 3.875 1.00 88.88 74 GLU A CA 1
ATOM 567 C C . GLU A 1 74 ? -4.706 13.460 4.162 1.00 88.88 74 GLU A C 1
ATOM 569 O O . GLU A 1 74 ? -5.112 13.428 5.323 1.00 88.88 74 GLU A O 1
ATOM 574 N N . GLU A 1 75 ? -5.484 13.150 3.128 1.00 87.81 75 GLU A N 1
ATOM 575 C CA . GLU A 1 75 ? -6.875 12.714 3.264 1.00 87.81 75 GLU A CA 1
ATOM 576 C C . GLU A 1 75 ? -6.985 11.389 4.019 1.00 87.81 75 GLU A C 1
ATOM 578 O O . GLU A 1 75 ? -7.751 11.303 4.979 1.00 87.81 75 GLU A O 1
ATOM 583 N N . ALA A 1 76 ? -6.153 10.400 3.679 1.00 83.94 76 ALA A N 1
ATOM 584 C CA . ALA A 1 76 ? -6.098 9.127 4.396 1.00 83.94 76 ALA A CA 1
ATOM 585 C C . ALA A 1 76 ? -5.806 9.324 5.895 1.00 83.94 76 ALA A C 1
ATOM 587 O O . ALA A 1 76 ? -6.496 8.768 6.746 1.00 83.94 76 ALA A O 1
ATOM 588 N N . LYS A 1 77 ? -4.847 10.197 6.237 1.00 83.31 77 LYS A N 1
ATOM 589 C CA . LYS A 1 77 ? -4.550 10.527 7.640 1.00 83.31 77 LYS A CA 1
ATOM 590 C C . LYS A 1 77 ? -5.730 11.192 8.345 1.00 83.31 77 LYS A C 1
ATOM 592 O O . LYS A 1 77 ? -5.999 10.876 9.499 1.00 83.31 77 LYS A O 1
ATOM 597 N N . LYS A 1 78 ? -6.432 12.121 7.686 1.00 82.44 78 LYS A N 1
ATOM 598 C CA . LYS A 1 78 ? -7.615 12.784 8.266 1.00 82.44 78 LYS A CA 1
ATOM 599 C C . LYS A 1 78 ? -8.717 11.776 8.593 1.00 82.44 78 LYS A C 1
ATOM 601 O O . LYS A 1 78 ? -9.375 11.928 9.621 1.00 82.44 78 LYS A O 1
ATOM 606 N N . ILE A 1 79 ? -8.908 10.768 7.742 1.00 75.25 79 ILE A N 1
ATOM 607 C CA . ILE A 1 79 ? -9.874 9.687 7.974 1.00 75.25 79 ILE A CA 1
ATOM 608 C C . ILE A 1 79 ? -9.488 8.887 9.224 1.00 75.25 79 ILE A C 1
ATOM 610 O O . ILE A 1 79 ? -10.334 8.706 10.099 1.00 75.25 79 ILE A O 1
ATOM 614 N N . ASP A 1 80 ? -8.216 8.500 9.363 1.00 77.38 80 ASP A N 1
ATOM 615 C CA . ASP A 1 80 ? -7.733 7.784 10.553 1.00 77.38 80 ASP A CA 1
ATOM 616 C C . ASP A 1 80 ? -7.949 8.594 11.842 1.00 77.38 80 ASP A C 1
ATOM 618 O O . ASP A 1 80 ? -8.455 8.064 12.831 1.00 77.38 80 ASP A O 1
ATOM 622 N N . PHE A 1 81 ? -7.643 9.898 11.837 1.00 75.12 81 PHE A N 1
ATOM 623 C CA . PHE A 1 81 ? -7.854 10.750 13.014 1.00 75.12 81 PHE A CA 1
ATOM 624 C C . PHE A 1 81 ? -9.327 10.886 13.399 1.00 75.12 81 PHE A C 1
ATOM 626 O O . PHE A 1 81 ? -9.647 10.854 14.586 1.00 75.12 81 PHE A O 1
ATOM 633 N N . ARG A 1 82 ? -10.227 11.035 12.418 1.00 78.75 82 ARG A N 1
ATOM 634 C CA . ARG A 1 82 ? -11.672 11.096 12.685 1.00 78.75 82 ARG A CA 1
ATOM 635 C C . ARG A 1 82 ? -12.172 9.806 13.311 1.00 78.75 82 ARG A C 1
ATOM 637 O O . ARG A 1 82 ? -12.867 9.874 14.315 1.00 78.75 82 ARG A O 1
ATOM 644 N N . ARG A 1 83 ? -11.768 8.658 12.767 1.00 80.88 83 ARG A N 1
ATOM 645 C CA . ARG A 1 83 ? -12.159 7.354 13.303 1.00 80.88 83 ARG A CA 1
ATOM 646 C C . ARG A 1 83 ? -11.699 7.174 14.750 1.00 80.88 83 ARG A C 1
ATOM 648 O O . ARG A 1 83 ? -12.500 6.806 15.593 1.00 80.88 83 ARG A O 1
ATOM 655 N N . VAL A 1 84 ? -10.447 7.518 15.058 1.00 81.56 84 VAL A N 1
ATOM 656 C CA . VAL A 1 84 ? -9.920 7.440 16.433 1.00 81.56 84 VAL A CA 1
ATOM 657 C C . VAL A 1 84 ? -10.667 8.375 17.391 1.00 81.56 84 VAL A C 1
ATOM 659 O O . VAL A 1 84 ? -10.914 8.016 18.540 1.00 81.56 84 VAL A O 1
ATOM 662 N N . LEU A 1 85 ? -11.037 9.576 16.937 1.00 80.56 85 LEU A N 1
ATOM 663 C CA . LEU A 1 85 ? -11.844 10.509 17.729 1.00 80.56 85 LEU A CA 1
ATOM 664 C C . LEU A 1 85 ? -13.264 9.984 17.973 1.00 80.56 85 LEU A C 1
ATOM 666 O O . LEU A 1 85 ? -13.774 10.130 19.081 1.00 80.56 85 LEU A O 1
ATOM 670 N N . GLU A 1 86 ? -13.893 9.380 16.965 1.00 83.12 86 GLU A N 1
ATOM 671 C CA . GLU A 1 86 ? -15.213 8.758 17.097 1.00 83.12 86 GLU A CA 1
ATOM 672 C C . GLU A 1 86 ? -15.188 7.553 18.037 1.00 83.12 86 GLU A C 1
ATOM 674 O O . GLU A 1 86 ? -16.071 7.437 18.884 1.00 83.12 86 GLU A O 1
ATOM 679 N N . ASP A 1 87 ? -14.172 6.697 17.933 1.00 80.94 87 ASP A N 1
ATOM 680 C CA . ASP A 1 87 ? -14.013 5.537 18.812 1.00 80.94 87 ASP A CA 1
ATOM 681 C C . ASP A 1 87 ? -13.824 5.990 20.271 1.00 80.94 87 ASP A C 1
ATOM 683 O O . ASP A 1 87 ? -14.549 5.531 21.151 1.00 80.94 87 ASP A O 1
ATOM 687 N N . ARG A 1 88 ? -12.969 6.997 20.522 1.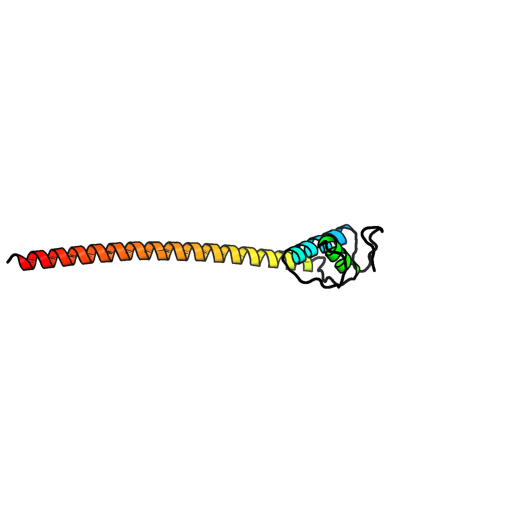00 79.25 88 ARG A N 1
ATOM 688 C CA . ARG A 1 88 ? -12.813 7.594 21.862 1.00 79.25 88 ARG A CA 1
ATOM 689 C C . ARG A 1 88 ? -14.114 8.209 22.383 1.00 79.25 88 ARG A C 1
ATOM 691 O O . ARG A 1 88 ? -14.412 8.106 23.567 1.00 79.25 88 ARG A O 1
ATOM 698 N N . ARG A 1 89 ? -14.880 8.894 21.529 1.00 81.12 89 ARG A N 1
ATOM 699 C CA . ARG A 1 89 ? -16.153 9.499 21.943 1.00 81.12 89 ARG A CA 1
ATOM 700 C C . ARG A 1 89 ? -17.170 8.431 22.344 1.00 81.12 89 ARG A C 1
ATOM 702 O O . ARG A 1 89 ? -17.856 8.616 23.339 1.00 81.12 89 ARG A O 1
ATOM 709 N N . LYS A 1 90 ? -17.246 7.326 21.598 1.00 81.56 90 LYS A N 1
ATOM 710 C CA . LYS A 1 90 ? -18.117 6.196 21.945 1.00 81.56 90 LYS A CA 1
ATOM 711 C C . LYS A 1 90 ? -17.723 5.553 23.269 1.00 81.56 90 LYS A C 1
ATOM 713 O O . LYS A 1 90 ? -18.608 5.199 24.031 1.00 81.56 90 LYS A O 1
ATOM 718 N N . GLU A 1 91 ? -16.427 5.407 23.544 1.00 76.50 91 GLU A N 1
ATOM 719 C CA . GLU A 1 91 ? -15.952 4.886 24.834 1.00 76.50 91 GLU A CA 1
ATOM 720 C C . GLU A 1 91 ? -16.429 5.756 26.005 1.00 76.50 91 GLU A C 1
ATOM 722 O O . GLU A 1 91 ? -16.975 5.219 26.964 1.00 76.50 91 GLU A O 1
ATOM 727 N N . LEU A 1 92 ? -16.311 7.085 25.886 1.00 76.75 92 LEU A N 1
ATOM 728 C CA . LEU A 1 92 ? -16.804 8.024 26.902 1.00 76.75 92 LEU A CA 1
ATOM 729 C C . LEU A 1 92 ? -18.332 7.963 27.061 1.00 76.75 92 LEU A C 1
ATOM 731 O O . LEU A 1 92 ? -18.822 7.898 28.179 1.00 76.75 92 LEU A O 1
ATOM 735 N N . GLU A 1 93 ? -19.091 7.913 25.960 1.00 80.88 93 GLU A N 1
ATOM 736 C CA . GLU A 1 93 ? -20.559 7.792 26.023 1.00 80.88 93 GLU A CA 1
ATOM 737 C C . GLU A 1 93 ? -21.005 6.481 26.708 1.00 80.88 93 GLU A C 1
ATOM 739 O O . GLU A 1 93 ? -22.020 6.462 27.403 1.00 80.88 93 GLU A O 1
ATOM 744 N N . VAL A 1 94 ? -20.253 5.384 26.543 1.00 80.44 94 VAL A N 1
ATOM 745 C CA . VAL A 1 94 ? -20.510 4.109 27.239 1.00 80.44 94 VAL A CA 1
ATOM 746 C C . VAL A 1 94 ? -20.183 4.206 28.732 1.00 80.44 94 VAL A C 1
ATOM 748 O O . VAL A 1 94 ? -20.927 3.662 29.549 1.00 80.44 94 VAL A O 1
ATOM 751 N N . GLU A 1 95 ? -19.097 4.888 29.094 1.00 73.38 95 GLU A N 1
ATOM 752 C CA . GLU A 1 95 ? -18.723 5.126 30.491 1.00 73.38 95 GLU A CA 1
ATOM 753 C C . GLU A 1 95 ? -19.799 5.960 31.207 1.00 73.38 95 GLU A C 1
ATOM 755 O O . GLU A 1 95 ? -20.323 5.507 32.227 1.00 73.38 95 GLU A O 1
ATOM 760 N N . ASP A 1 96 ? -20.235 7.070 30.601 1.00 79.62 96 ASP A N 1
ATOM 761 C CA . ASP A 1 96 ? -21.298 7.951 31.110 1.00 79.62 96 ASP A CA 1
ATOM 762 C C . ASP A 1 96 ? -22.631 7.201 31.318 1.00 79.62 96 ASP A C 1
ATOM 764 O O . ASP A 1 96 ? -23.288 7.349 32.351 1.00 79.62 96 ASP A O 1
ATOM 768 N N . LEU A 1 97 ? -23.039 6.353 30.361 1.00 81.94 97 LEU A N 1
ATOM 769 C CA . LEU A 1 97 ? -24.240 5.513 30.491 1.00 81.94 97 LEU A CA 1
ATOM 770 C C . LEU A 1 97 ? -24.137 4.551 31.683 1.00 81.94 97 LEU A C 1
ATOM 772 O O . LEU A 1 97 ? -25.116 4.359 32.402 1.00 81.94 97 LEU A O 1
ATOM 776 N N . SER A 1 98 ? -22.953 3.977 31.913 1.00 85.44 98 SER A N 1
ATOM 777 C CA . SER A 1 98 ? -22.717 3.056 33.028 1.00 85.44 98 SER A CA 1
ATOM 778 C C . SER A 1 98 ? -22.745 3.745 34.396 1.00 85.44 98 SER A C 1
ATOM 780 O O . SER A 1 98 ? -23.126 3.127 35.390 1.00 85.44 98 SER A O 1
ATOM 782 N N . GLU A 1 99 ? -22.332 5.013 34.471 1.00 84.62 99 GLU A N 1
ATOM 783 C CA . GLU A 1 99 ? -22.423 5.815 35.695 1.00 84.62 99 GLU A CA 1
ATOM 784 C C . GLU A 1 99 ? -23.880 6.161 36.008 1.00 84.62 99 GLU A C 1
ATOM 786 O O . GLU A 1 99 ? -24.339 5.935 37.126 1.00 84.62 99 GLU A O 1
ATOM 791 N N . LEU A 1 100 ? -24.640 6.580 34.992 1.00 84.31 100 LEU A N 1
ATOM 792 C CA . LEU A 1 100 ? -26.078 6.822 35.107 1.00 84.31 100 LEU A CA 1
ATOM 793 C C . LEU A 1 100 ? -26.860 5.580 35.566 1.00 84.31 100 LEU A C 1
ATOM 795 O O . LEU A 1 100 ? -27.770 5.706 36.383 1.00 84.31 100 LEU A O 1
ATOM 799 N N . GLU A 1 101 ? -26.515 4.384 35.078 1.00 84.25 101 GLU A N 1
ATOM 800 C CA . GLU A 1 101 ? -27.131 3.127 35.534 1.00 84.25 101 GLU A CA 1
ATOM 801 C C . GLU A 1 101 ? -26.870 2.853 37.022 1.00 84.25 101 GLU A C 1
ATOM 803 O O . GLU A 1 101 ? -27.789 2.451 37.741 1.00 84.25 101 GLU A O 1
ATOM 808 N N . LYS A 1 102 ? -25.643 3.101 37.503 1.00 91.00 102 LYS A N 1
ATOM 809 C CA . LYS A 1 102 ? -25.296 2.940 38.925 1.00 91.00 102 LYS A CA 1
ATOM 810 C C . LYS A 1 102 ? -26.086 3.908 39.797 1.00 91.00 102 LYS A C 1
ATOM 812 O O . LYS A 1 102 ? -26.671 3.478 40.789 1.00 91.00 102 LYS A O 1
ATOM 817 N N . ASP A 1 103 ? -26.143 5.179 39.414 1.00 85.81 103 ASP A N 1
ATOM 818 C CA . ASP A 1 103 ? -26.879 6.204 40.160 1.00 85.81 103 ASP A CA 1
ATOM 819 C C . ASP A 1 103 ? -28.381 5.889 40.218 1.00 85.81 103 ASP A C 1
ATOM 821 O O . ASP A 1 103 ? -29.021 6.033 41.262 1.00 85.81 103 ASP A O 1
ATOM 825 N N . LEU A 1 104 ? -28.947 5.384 39.117 1.00 89.44 104 LEU A N 1
ATOM 826 C CA . LEU A 1 104 ? -30.346 4.964 39.066 1.00 89.44 104 LEU A CA 1
ATOM 827 C C . LEU A 1 104 ? -30.613 3.766 39.987 1.00 89.44 104 LEU A C 1
ATOM 829 O O . LEU A 1 104 ? -31.639 3.730 40.665 1.00 89.44 104 LEU A O 1
ATOM 833 N N . GLN A 1 105 ? -29.683 2.811 40.048 1.00 87.88 105 GLN A N 1
ATOM 834 C CA . GLN A 1 105 ? -29.782 1.653 40.933 1.00 87.88 105 GLN A CA 1
ATOM 835 C C . GLN A 1 105 ? -29.725 2.056 42.414 1.00 87.88 105 GLN A C 1
ATOM 837 O O . GLN A 1 105 ? -30.504 1.528 43.207 1.00 87.88 105 GLN A O 1
ATOM 842 N N . VAL A 1 106 ? -28.866 3.015 42.779 1.00 90.44 106 VAL A N 1
ATOM 843 C CA . VAL A 1 106 ? -28.821 3.587 44.138 1.00 90.44 106 VAL A CA 1
ATOM 844 C C . VAL A 1 106 ? -30.152 4.251 44.482 1.00 90.44 106 VAL A C 1
ATOM 846 O O . VAL A 1 106 ? -30.734 3.942 45.516 1.00 90.44 106 VAL A O 1
ATOM 849 N N . TYR A 1 107 ? -30.686 5.084 43.585 1.00 87.75 107 TYR A N 1
ATOM 850 C CA . TYR A 1 107 ? -31.964 5.761 43.811 1.00 87.75 107 TYR A CA 1
ATOM 851 C C . TYR A 1 107 ? -33.139 4.781 43.959 1.00 87.75 107 TYR A C 1
ATOM 853 O O . TYR A 1 107 ? -34.033 4.995 44.777 1.00 87.75 107 TYR A O 1
ATOM 861 N N . MET A 1 108 ? -33.156 3.693 43.180 1.00 85.94 108 MET A N 1
ATOM 862 C CA . MET A 1 108 ? -34.167 2.642 43.326 1.00 85.94 108 MET A CA 1
ATOM 863 C C . MET A 1 108 ? -34.060 1.932 44.677 1.00 85.94 108 MET A C 1
ATOM 865 O O . MET A 1 108 ? -35.087 1.731 45.317 1.00 85.94 108 MET A O 1
ATOM 869 N N . HIS A 1 109 ? -32.843 1.618 45.128 1.00 84.38 109 HIS A N 1
ATOM 870 C CA . HIS A 1 109 ? -32.613 0.988 46.429 1.00 84.38 109 HIS A CA 1
ATOM 871 C C . HIS A 1 109 ? -33.032 1.900 47.590 1.00 84.38 109 H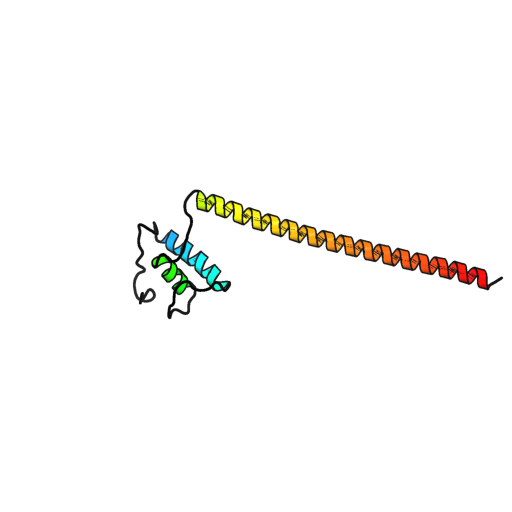IS A C 1
ATOM 873 O O . HIS A 1 109 ? -33.768 1.468 48.470 1.00 84.38 109 HIS A O 1
ATOM 879 N N . GLU A 1 110 ? -32.642 3.178 47.559 1.00 78.69 110 GLU A N 1
ATOM 880 C CA . GLU A 1 110 ? -33.037 4.166 48.574 1.00 78.69 110 GLU A CA 1
ATOM 881 C C . GLU A 1 110 ? -34.558 4.373 48.609 1.00 78.69 110 GLU A C 1
ATOM 883 O O . GLU A 1 110 ? -35.146 4.539 49.678 1.00 78.69 110 GLU A O 1
ATOM 888 N N . LYS A 1 111 ? -35.221 4.337 47.447 1.00 78.81 111 LYS A N 1
ATOM 889 C CA . LYS A 1 111 ? -36.680 4.447 47.354 1.00 78.81 111 LYS A CA 1
ATOM 890 C C . LYS A 1 111 ? -37.395 3.203 47.885 1.00 78.81 111 LYS A C 1
ATOM 892 O O . LYS A 1 111 ? -38.415 3.348 48.556 1.00 78.81 111 LYS A O 1
ATOM 897 N N . GLU A 1 112 ? -36.892 2.007 47.583 1.00 71.88 112 GLU A N 1
ATOM 898 C CA . GLU A 1 112 ? -37.425 0.754 48.129 1.00 71.88 112 GLU A CA 1
ATOM 899 C C . GLU A 1 112 ? -37.249 0.708 49.651 1.00 71.88 112 GLU A C 1
ATOM 901 O O . GLU A 1 112 ? -38.213 0.427 50.364 1.00 71.88 112 GLU A O 1
ATOM 906 N N . GLU A 1 113 ? -36.077 1.092 50.161 1.00 71.25 113 GLU A N 1
ATOM 907 C CA . GLU A 1 113 ? -35.808 1.187 51.598 1.00 71.25 113 GLU A CA 1
ATOM 908 C C . GLU A 1 113 ? -36.737 2.196 52.284 1.00 71.25 113 GLU A C 1
ATOM 910 O O . GLU A 1 113 ? -37.372 1.842 53.278 1.00 71.25 113 GLU A O 1
ATOM 915 N N . ALA A 1 114 ? -36.920 3.391 51.709 1.00 66.44 114 ALA A N 1
ATOM 916 C CA . ALA A 1 114 ? -37.859 4.389 52.220 1.00 66.44 114 ALA A CA 1
ATOM 917 C C . ALA A 1 114 ? -39.310 3.870 52.246 1.00 66.44 114 ALA A C 1
ATOM 919 O O . ALA A 1 114 ? -39.998 4.014 53.256 1.00 66.44 114 ALA A O 1
ATOM 920 N N . SER A 1 115 ? -39.763 3.191 51.185 1.00 58.53 115 SER A N 1
ATOM 921 C CA . SER A 1 115 ? -41.109 2.599 51.150 1.00 58.53 115 SER A CA 1
ATOM 922 C C . SER A 1 115 ? -41.290 1.444 52.141 1.00 58.53 115 SER A C 1
ATOM 924 O O . SER A 1 115 ? -42.341 1.333 52.763 1.00 58.53 115 SER A O 1
ATOM 926 N N . SER A 1 116 ? -40.252 0.628 52.352 1.00 58.47 116 SER A N 1
ATOM 927 C CA . SER A 1 116 ? -40.283 -0.466 53.327 1.00 58.47 116 SER A CA 1
ATOM 928 C C . SER A 1 116 ? -40.293 0.044 54.769 1.00 58.47 116 SER A C 1
ATOM 930 O O . SER A 1 116 ? -40.916 -0.572 55.635 1.00 58.47 116 SER A O 1
ATOM 932 N N . SER A 1 117 ? -39.641 1.185 55.026 1.00 56.59 117 SER A N 1
ATOM 933 C CA . SER A 1 117 ? -39.667 1.852 56.327 1.00 56.59 117 SER A CA 1
ATOM 934 C C . SER A 1 117 ? -41.001 2.543 56.617 1.00 56.59 117 SER A C 1
ATOM 936 O O . SER A 1 117 ? -41.430 2.530 57.763 1.00 56.59 117 SER A O 1
ATOM 938 N N . ASP A 1 118 ? -41.690 3.078 55.602 1.00 54.53 118 ASP A N 1
ATOM 939 C CA . ASP A 1 118 ? -43.046 3.625 55.766 1.00 54.53 118 ASP A CA 1
ATOM 940 C C . ASP A 1 118 ? -44.086 2.507 56.007 1.00 54.53 118 ASP A C 1
ATOM 942 O O . ASP A 1 118 ? -44.915 2.626 56.908 1.00 54.53 118 ASP A O 1
ATOM 946 N N . GLU A 1 119 ? -44.007 1.374 55.292 1.00 53.75 119 GLU A N 1
ATOM 947 C CA . GLU A 1 119 ? -44.920 0.231 55.502 1.00 53.75 119 GLU A CA 1
ATOM 948 C C . GLU A 1 119 ? -44.739 -0.449 56.868 1.00 53.75 119 GLU A C 1
ATOM 950 O O . GLU A 1 119 ? -45.703 -0.956 57.446 1.00 53.75 119 GLU A O 1
ATOM 955 N N . SER A 1 120 ? -43.519 -0.463 57.415 1.00 52.47 120 SER A N 1
ATOM 956 C CA . SER A 1 120 ? -43.278 -1.058 58.735 1.00 52.47 120 SER A CA 1
ATOM 957 C C . SER A 1 120 ? -43.781 -0.179 59.884 1.00 52.47 120 SER A C 1
ATOM 959 O O . SER A 1 120 ? -44.176 -0.727 60.912 1.00 52.47 120 SER A O 1
ATOM 961 N N . ILE A 1 121 ? -43.884 1.141 59.692 1.00 53.12 121 ILE A N 1
ATOM 962 C CA . ILE A 1 121 ? -44.470 2.069 60.674 1.00 53.12 121 ILE A CA 1
ATOM 963 C C . ILE A 1 121 ? -46.009 1.979 60.688 1.00 53.12 121 ILE A C 1
ATOM 965 O O . ILE A 1 121 ? -46.600 2.025 61.764 1.00 53.12 121 ILE A O 1
ATOM 969 N N . GLU A 1 122 ? -46.674 1.772 59.543 1.00 50.59 122 GLU A N 1
ATOM 970 C CA . GLU A 1 122 ? -48.144 1.594 59.489 1.00 50.59 122 GLU A CA 1
ATOM 971 C C . GLU A 1 122 ? -48.632 0.238 60.042 1.00 50.59 122 GLU A C 1
ATOM 973 O O . GLU A 1 122 ? -49.809 0.090 60.366 1.00 50.59 122 GLU A O 1
ATOM 978 N N . SER A 1 123 ? -47.751 -0.759 60.172 1.00 51.38 123 SER A N 1
ATOM 979 C CA . SER A 1 123 ? -48.109 -2.092 60.689 1.00 51.38 123 SER A CA 1
ATOM 980 C C . SER A 1 123 ? -48.009 -2.254 62.218 1.00 51.38 123 SER A C 1
ATOM 982 O O . SER A 1 123 ? -48.382 -3.310 62.736 1.00 51.38 123 SER A O 1
ATOM 984 N N . GLU A 1 124 ? -47.531 -1.230 62.938 1.00 49.22 124 GLU A N 1
ATOM 985 C CA . GLU A 1 124 ? -47.372 -1.228 64.405 1.00 49.22 124 GLU A CA 1
ATOM 986 C C . GLU A 1 124 ? -48.416 -0.373 65.173 1.00 49.22 124 GLU A C 1
ATOM 988 O O . GLU A 1 124 ? -48.328 -0.299 66.402 1.00 49.22 124 GLU A O 1
ATOM 993 N N . GLU A 1 125 ? -49.425 0.216 64.506 1.00 42.94 125 GLU A N 1
ATOM 994 C CA . GLU A 1 125 ? -50.571 0.913 65.149 1.00 42.94 125 GLU A CA 1
ATOM 995 C C . GLU A 1 125 ? -51.833 0.046 65.335 1.00 42.94 125 GLU A C 1
ATOM 997 O O . GLU A 1 125 ? -52.231 -0.694 64.404 1.00 42.94 125 GLU A O 1
#

Foldseek 3Di:
DDDVVPDPDDADCVLPVDPVSLQVQLVVQLVCVVVPDDQPDDDPDPRSSVSSSVCVRVVVDDDDDDPVNVVVVVVVVVVVVVVVVVVVVVVVVVVVVVVVVVVVVVVVVVVVVVVVVVVVVVVPD